Protein AF-A0A840PM50-F1 (afdb_monomer)

Foldseek 3Di:
DDDDDDDDDDDDDDDDDDDDDDDDPDPDDDPPPPPPPPDPCPVPFDWAWDDKDLDPVVLVVVQVVCCVVVVAVHWDWDDDPPRITIITGGD

Solvent-accessible surface area (backbone atoms only — not comparable to full-atom values): 6275 Å² total; per-residue (Å²): 138,85,81,86,82,85,82,86,82,85,85,86,86,88,82,89,81,86,85,90,79,88,83,81,91,73,86,74,80,79,77,85,75,82,78,80,73,86,69,82,78,69,83,67,72,69,74,40,82,75,50,75,25,77,40,66,64,59,25,51,50,52,41,51,52,36,39,75,68,67,75,26,79,45,62,47,71,45,79,46,96,88,66,36,16,36,26,29,34,31,116

Secondary structure (DSSP, 8-state):
-PPP---------------------------------------PPPPEEEEEESSHHHHHHHHHHHHHTTS-SEEEEEEETTTEEEEEEE-

Structure (mmCIF, N/CA/C/O backbone):
data_AF-A0A840PM50-F1
#
_entry.id   AF-A0A840PM50-F1
#
loop_
_atom_site.group_PDB
_atom_site.id
_atom_site.type_symbol
_atom_site.label_atom_id
_atom_site.label_alt_id
_atom_site.label_comp_id
_atom_site.label_asym_id
_atom_site.label_entity_id
_atom_site.label_seq_id
_atom_site.pdbx_PDB_ins_code
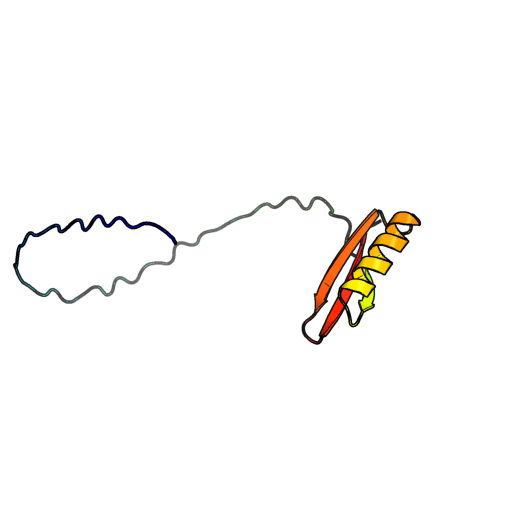_atom_site.Cartn_x
_atom_site.Cartn_y
_atom_site.Cartn_z
_atom_site.occupancy
_atom_site.B_iso_or_equiv
_atom_site.auth_seq_id
_atom_site.auth_comp_id
_atom_site.auth_asym_id
_atom_site.auth_atom_id
_atom_site.pdbx_PDB_model_num
ATOM 1 N N . MET A 1 1 ? 24.618 -36.205 -0.772 1.00 38.47 1 MET A N 1
ATOM 2 C CA . MET A 1 1 ? 24.700 -37.573 -1.333 1.00 38.47 1 MET A CA 1
ATOM 3 C C . MET A 1 1 ? 23.317 -38.209 -1.228 1.00 38.47 1 MET A C 1
ATOM 5 O O . MET A 1 1 ? 23.005 -38.813 -0.210 1.00 38.47 1 MET A O 1
ATOM 9 N N . SER A 1 2 ? 22.453 -37.985 -2.222 1.00 38.06 2 SER A N 1
ATOM 10 C CA . SER A 1 2 ? 21.067 -38.478 -2.208 1.00 38.06 2 SER A CA 1
ATOM 11 C C . SER A 1 2 ? 21.003 -39.868 -2.831 1.00 38.06 2 SER A C 1
ATOM 13 O O . SER A 1 2 ? 21.508 -40.088 -3.930 1.00 38.06 2 SER A O 1
ATOM 15 N N . ARG A 1 3 ? 20.448 -40.816 -2.073 1.00 48.28 3 ARG A N 1
ATOM 16 C CA . ARG A 1 3 ? 20.398 -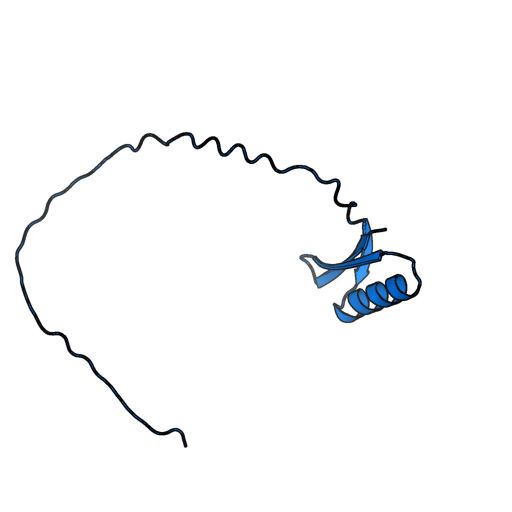42.241 -2.399 1.00 48.28 3 ARG A CA 1
ATOM 17 C C . ARG A 1 3 ? 19.302 -42.538 -3.422 1.00 48.28 3 ARG A C 1
ATOM 19 O O . ARG A 1 3 ? 18.196 -42.019 -3.345 1.00 48.28 3 ARG A O 1
ATOM 26 N N . ALA A 1 4 ? 19.666 -43.416 -4.345 1.00 48.41 4 ALA A N 1
ATOM 27 C CA . ALA A 1 4 ? 18.841 -44.040 -5.363 1.00 48.41 4 ALA A CA 1
ATOM 28 C C . ALA A 1 4 ? 17.593 -44.746 -4.805 1.00 48.41 4 ALA A C 1
ATOM 30 O O . ALA A 1 4 ? 17.663 -45.354 -3.738 1.00 48.41 4 ALA A O 1
ATOM 31 N N . ARG A 1 5 ? 16.527 -44.828 -5.613 1.00 50.78 5 ARG A N 1
ATOM 32 C CA . ARG A 1 5 ? 16.096 -46.110 -6.202 1.00 50.78 5 ARG A CA 1
ATOM 33 C C . ARG A 1 5 ? 14.976 -45.932 -7.228 1.00 50.78 5 ARG A C 1
ATOM 35 O O . ARG A 1 5 ? 14.008 -45.215 -7.020 1.00 50.78 5 ARG A O 1
ATOM 42 N N . GLN A 1 6 ? 15.201 -46.611 -8.344 1.00 54.31 6 GLN A N 1
ATOM 43 C CA . GLN A 1 6 ? 14.382 -46.749 -9.538 1.00 54.31 6 GLN A CA 1
ATOM 44 C C . GLN A 1 6 ? 13.146 -47.602 -9.255 1.00 54.31 6 GLN A C 1
ATOM 46 O O . GLN A 1 6 ? 13.267 -48.583 -8.524 1.00 54.31 6 GLN A O 1
ATOM 51 N N . ILE A 1 7 ? 12.032 -47.329 -9.939 1.00 57.34 7 ILE A N 1
ATOM 52 C CA . ILE A 1 7 ? 11.083 -48.375 -10.343 1.00 57.34 7 ILE A CA 1
ATOM 53 C C . ILE A 1 7 ? 10.623 -48.047 -11.770 1.00 57.34 7 ILE A C 1
ATOM 55 O O . ILE A 1 7 ? 9.802 -47.159 -11.987 1.00 57.34 7 ILE A O 1
ATOM 59 N N . LEU A 1 8 ? 11.231 -48.727 -12.748 1.00 50.56 8 LEU A N 1
ATOM 60 C CA . LEU A 1 8 ? 10.717 -48.829 -14.112 1.00 50.56 8 LEU A CA 1
ATOM 61 C C . LEU A 1 8 ? 9.541 -49.808 -14.089 1.00 50.56 8 LEU A C 1
ATOM 63 O O . LEU A 1 8 ? 9.738 -50.980 -13.776 1.00 50.56 8 LEU A O 1
ATOM 67 N N . THR A 1 9 ? 8.356 -49.356 -14.486 1.00 55.56 9 THR A N 1
ATOM 68 C CA . THR A 1 9 ? 7.236 -50.253 -14.785 1.00 55.56 9 THR A CA 1
ATOM 69 C C . THR A 1 9 ? 7.029 -50.253 -16.292 1.00 55.56 9 THR A C 1
ATOM 71 O O . THR A 1 9 ? 6.412 -49.352 -16.854 1.00 55.56 9 THR A O 1
ATOM 74 N N . ALA A 1 10 ? 7.608 -51.257 -16.948 1.00 46.97 10 ALA A N 1
ATOM 75 C CA . ALA A 1 10 ? 7.341 -51.578 -18.340 1.00 46.97 10 ALA A CA 1
ATOM 76 C C . ALA A 1 10 ? 5.992 -52.304 -18.423 1.00 46.97 10 ALA A C 1
ATOM 78 O O . ALA A 1 10 ? 5.832 -53.375 -17.842 1.00 46.97 10 ALA A O 1
ATOM 79 N N . MET A 1 11 ? 5.030 -51.736 -19.147 1.00 51.94 11 MET A N 1
ATOM 80 C CA . MET A 1 11 ? 3.843 -52.467 -19.590 1.00 51.94 11 MET A CA 1
ATOM 81 C C . MET A 1 11 ? 3.940 -52.636 -21.103 1.00 51.94 11 MET A C 1
ATOM 83 O O . MET A 1 11 ? 3.886 -51.669 -21.857 1.00 51.94 11 MET A O 1
ATOM 87 N N . ALA A 1 12 ? 4.162 -53.881 -21.517 1.00 52.06 12 ALA A N 1
ATOM 88 C CA . ALA A 1 12 ? 4.154 -54.321 -22.901 1.00 52.06 12 ALA A CA 1
ATOM 89 C C . ALA A 1 12 ? 2.797 -54.961 -23.235 1.00 52.06 12 ALA A C 1
ATOM 91 O O . ALA A 1 12 ? 2.227 -55.674 -22.412 1.00 52.06 12 ALA A O 1
ATOM 92 N N . GLY A 1 13 ? 2.332 -54.735 -24.463 1.00 49.06 13 GLY A N 1
ATOM 93 C CA . GLY A 1 13 ? 1.126 -55.321 -25.057 1.00 49.06 13 GLY A CA 1
ATOM 94 C C . GLY A 1 13 ? 0.316 -54.212 -25.731 1.00 49.06 13 GLY A C 1
ATOM 95 O O . GLY A 1 13 ? -0.202 -53.344 -25.050 1.00 49.06 13 GLY A O 1
ATOM 96 N N . GLY A 1 14 ? 0.229 -54.066 -27.050 1.00 47.47 14 GLY A N 1
ATOM 97 C CA . GLY A 1 14 ? 0.323 -55.043 -28.127 1.00 47.47 14 GLY A CA 1
ATOM 98 C C . GLY A 1 14 ? -1.077 -55.250 -28.704 1.00 47.47 14 GLY A C 1
ATOM 99 O O . GLY A 1 14 ? -1.816 -56.059 -28.164 1.00 47.47 14 GLY A O 1
ATOM 100 N N . ALA A 1 15 ? -1.433 -54.513 -29.763 1.00 47.47 15 ALA A N 1
ATOM 101 C CA . ALA A 1 15 ? -2.438 -54.889 -30.768 1.00 47.47 15 ALA A CA 1
ATOM 102 C C . ALA A 1 15 ? -2.486 -53.829 -31.885 1.00 47.47 15 ALA A C 1
ATOM 104 O O . ALA A 1 15 ? -2.817 -52.668 -31.657 1.00 47.47 15 ALA A O 1
ATOM 105 N N . VAL A 1 16 ? -2.144 -54.251 -33.100 1.00 54.38 16 VAL A N 1
ATOM 106 C CA . VAL A 1 16 ? -2.369 -53.541 -34.367 1.00 54.38 16 VAL A CA 1
ATOM 107 C C . VAL A 1 16 ? -3.751 -53.947 -34.867 1.00 54.38 16 VAL A C 1
ATOM 109 O O . VAL A 1 16 ? -3.946 -55.148 -34.950 1.00 54.38 16 VAL A O 1
ATOM 112 N N . VAL A 1 17 ? -4.647 -53.020 -35.244 1.00 54.75 17 VAL A N 1
ATOM 113 C CA . VAL A 1 17 ? -5.682 -53.189 -36.299 1.00 54.75 17 VAL A CA 1
ATOM 114 C C . VAL A 1 17 ? -6.249 -51.804 -36.697 1.00 54.75 17 VAL A C 1
ATOM 116 O O . VAL A 1 17 ? -6.955 -51.154 -35.941 1.00 54.75 17 VAL A O 1
ATOM 119 N N . THR A 1 18 ? -5.838 -51.375 -37.893 1.00 52.78 18 THR A N 1
ATOM 120 C CA . THR A 1 18 ? -6.536 -50.686 -39.001 1.00 52.78 18 THR A CA 1
ATOM 121 C C . THR A 1 18 ? -7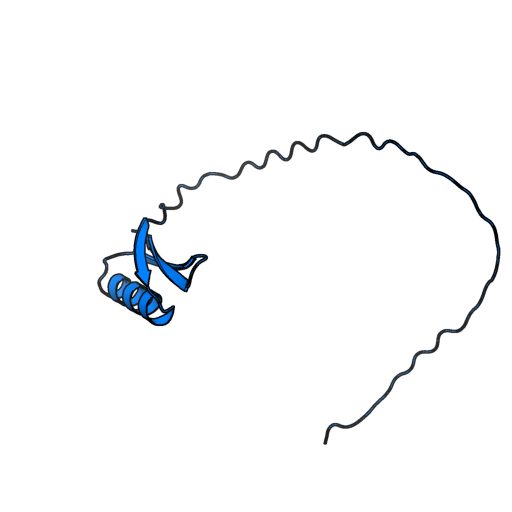.647 -49.625 -38.853 1.00 52.78 18 THR A C 1
ATOM 123 O O . THR A 1 18 ? -8.611 -49.779 -38.116 1.00 52.78 18 THR A O 1
ATOM 126 N N . LEU A 1 19 ? -7.607 -48.762 -39.884 1.00 49.50 19 LEU A N 1
ATOM 127 C CA . LEU A 1 19 ? -8.691 -48.243 -40.739 1.00 49.50 19 LEU A CA 1
ATOM 128 C C . LEU A 1 19 ? -9.229 -46.830 -40.449 1.00 49.50 19 LEU A C 1
ATOM 130 O O . LEU A 1 19 ? -9.767 -46.512 -39.395 1.00 49.50 19 LEU A O 1
ATOM 134 N N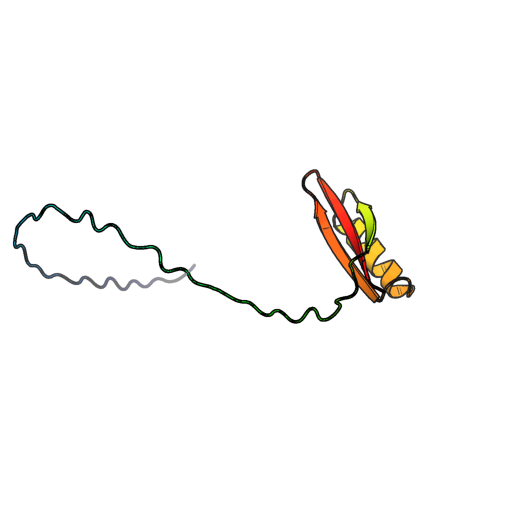 . ALA A 1 20 ? -9.068 -45.996 -41.479 1.00 55.56 20 ALA A N 1
ATOM 135 C CA . ALA A 1 20 ? -9.505 -44.619 -41.595 1.00 55.56 20 ALA A CA 1
ATOM 136 C C . ALA A 1 20 ? -11.033 -44.492 -41.659 1.00 55.56 20 ALA A C 1
ATOM 138 O O . ALA A 1 20 ? -11.682 -45.231 -42.395 1.00 55.56 20 ALA A O 1
ATOM 139 N N . VAL A 1 21 ? -11.571 -43.466 -40.998 1.00 56.09 21 VAL A N 1
ATOM 140 C CA . VAL A 1 21 ? -12.844 -42.834 -41.362 1.00 56.09 21 VAL A CA 1
ATOM 141 C C . VAL A 1 21 ? -12.656 -41.320 -41.275 1.00 56.09 21 VAL A C 1
ATOM 143 O O . VAL A 1 21 ? -12.303 -40.773 -40.233 1.00 56.09 21 VAL A O 1
ATOM 146 N N . LEU A 1 22 ? -12.850 -40.665 -42.419 1.00 59.22 22 LEU A N 1
ATOM 147 C CA . LEU A 1 22 ? -12.999 -39.222 -42.567 1.00 59.22 22 LEU A CA 1
ATOM 148 C C . LEU A 1 22 ? -14.354 -38.770 -42.003 1.00 59.22 22 LEU A C 1
ATOM 150 O O . LEU A 1 22 ? -15.371 -39.405 -42.268 1.00 59.22 22 LEU A O 1
ATOM 154 N N . GLY A 1 23 ? -14.359 -37.611 -41.341 1.00 52.12 23 GLY A N 1
ATOM 155 C CA . GLY A 1 23 ? -15.557 -36.815 -41.051 1.00 52.12 23 GLY A CA 1
ATOM 156 C C . GLY A 1 23 ? -15.950 -36.819 -39.575 1.00 52.12 23 GLY A C 1
ATOM 157 O O . GLY A 1 23 ? -16.257 -37.867 -39.014 1.00 52.12 23 GLY A O 1
ATOM 158 N N . PRO A 1 24 ? -15.973 -35.634 -38.943 1.00 52.06 24 PRO A N 1
ATOM 159 C CA . PRO A 1 24 ? -17.274 -34.974 -38.839 1.00 52.06 24 PRO A CA 1
ATOM 160 C C . PRO A 1 24 ? -17.201 -33.448 -39.018 1.00 52.06 24 PRO A C 1
ATOM 162 O O . PRO A 1 24 ? -16.483 -32.755 -38.304 1.00 52.06 24 PRO A O 1
ATOM 165 N N . THR A 1 25 ? -18.032 -32.892 -39.901 1.00 57.69 25 THR A N 1
ATOM 166 C CA . THR A 1 25 ? -18.536 -31.521 -39.726 1.00 57.69 25 THR A CA 1
ATOM 167 C C . THR A 1 25 ? -19.832 -31.605 -38.934 1.00 57.69 25 THR A C 1
ATOM 169 O O . THR A 1 25 ? -20.917 -31.696 -39.505 1.00 57.69 25 THR A O 1
ATOM 172 N N . SER A 1 26 ? -19.708 -31.606 -37.610 1.00 51.25 26 SER A N 1
ATOM 173 C CA . SER A 1 26 ? -20.835 -31.371 -36.713 1.00 51.25 26 SER A CA 1
ATOM 174 C C . SER A 1 26 ? -20.859 -29.888 -36.378 1.00 51.25 26 SER A C 1
ATOM 176 O O . SER A 1 26 ? -20.061 -29.409 -35.574 1.00 51.25 26 SER A O 1
ATOM 178 N N . THR A 1 27 ? -21.763 -29.149 -37.014 1.00 57.69 27 THR A N 1
ATOM 179 C CA . THR A 1 27 ? -22.122 -27.791 -36.607 1.00 57.69 27 THR A CA 1
ATOM 180 C C . THR A 1 27 ? -22.777 -27.886 -35.232 1.00 57.69 27 THR A C 1
ATOM 182 O O . THR A 1 27 ? -23.962 -28.192 -35.115 1.00 57.69 27 THR A O 1
ATOM 185 N N . ALA A 1 28 ? -21.990 -27.705 -34.175 1.00 55.47 28 ALA A N 1
ATOM 186 C CA . ALA A 1 28 ? -22.515 -27.651 -32.823 1.00 55.47 28 ALA A CA 1
ATOM 187 C C . ALA A 1 28 ? -23.329 -26.360 -32.671 1.00 55.47 28 ALA A C 1
ATOM 189 O O . ALA A 1 28 ? -22.789 -25.256 -32.758 1.00 55.47 28 ALA A O 1
ATOM 190 N N . ALA A 1 29 ? -24.637 -26.505 -32.460 1.00 57.28 29 ALA A N 1
ATOM 191 C CA . ALA A 1 29 ? -25.469 -25.429 -31.955 1.00 57.28 29 ALA A CA 1
ATOM 192 C C . ALA A 1 29 ? -24.897 -24.988 -30.600 1.00 57.28 29 ALA A C 1
ATOM 194 O O . ALA A 1 29 ? -24.790 -25.791 -29.672 1.00 57.28 29 ALA A O 1
ATOM 195 N N . ALA A 1 30 ? -24.475 -23.729 -30.508 1.00 53.34 30 ALA A N 1
ATOM 196 C CA . ALA A 1 30 ? -23.991 -23.160 -29.264 1.00 53.34 30 ALA A CA 1
ATOM 197 C C . ALA A 1 30 ? -25.157 -23.073 -28.272 1.00 53.34 30 ALA A C 1
ATOM 199 O O . ALA A 1 30 ? -26.109 -22.322 -28.476 1.00 53.34 30 ALA A O 1
ATOM 200 N N . SER A 1 31 ? -25.081 -23.862 -27.203 1.00 51.38 31 SER A N 1
ATOM 201 C CA . SER A 1 31 ? -25.972 -23.764 -26.055 1.00 51.38 31 SER A CA 1
ATOM 202 C C . SER A 1 31 ? -25.840 -22.373 -25.439 1.00 51.38 31 SER A C 1
ATOM 204 O O . SER A 1 31 ? -24.777 -22.013 -24.932 1.00 51.38 31 SER A O 1
ATOM 206 N N . THR A 1 32 ? -26.915 -21.589 -25.468 1.00 53.25 32 THR A N 1
ATOM 207 C CA . THR A 1 32 ? -27.018 -20.324 -24.738 1.00 53.25 32 THR A CA 1
ATOM 208 C C . THR A 1 32 ? -26.994 -20.627 -23.241 1.00 53.25 32 THR A C 1
ATOM 210 O O . THR A 1 32 ? -28.019 -20.918 -22.629 1.00 53.25 32 THR A O 1
ATOM 213 N N . ALA A 1 33 ? -25.806 -20.616 -22.641 1.00 48.38 33 ALA A N 1
ATOM 214 C CA . ALA A 1 33 ? -25.657 -20.682 -21.198 1.00 48.38 33 ALA A CA 1
ATOM 215 C C . ALA A 1 33 ? -25.966 -19.297 -20.618 1.00 48.38 33 ALA A C 1
ATOM 217 O O . ALA A 1 33 ? -25.092 -18.434 -20.533 1.00 48.38 33 ALA A O 1
ATOM 218 N N . THR A 1 34 ? -27.216 -19.076 -20.211 1.00 55.84 34 THR A N 1
ATOM 219 C CA . THR A 1 34 ? -27.574 -17.947 -19.347 1.00 55.84 34 THR A CA 1
ATOM 220 C C . THR A 1 34 ? -27.016 -18.227 -17.955 1.00 55.84 34 THR A C 1
ATOM 222 O O . THR A 1 34 ? -27.708 -18.728 -17.073 1.00 55.84 34 THR A O 1
ATOM 225 N N . ALA A 1 35 ? -25.733 -17.931 -17.753 1.00 51.66 35 ALA A N 1
ATOM 226 C CA . ALA A 1 35 ? -25.154 -17.839 -16.423 1.00 51.66 35 ALA A CA 1
ATOM 227 C C . ALA A 1 35 ? -25.619 -16.518 -15.794 1.00 51.66 35 ALA A C 1
ATOM 229 O O . ALA A 1 35 ? -24.893 -15.526 -15.766 1.00 51.66 35 ALA A O 1
ATOM 230 N N . GLY A 1 36 ? -26.866 -16.502 -15.321 1.00 50.84 36 GLY A N 1
ATOM 231 C CA . GLY A 1 36 ? -27.349 -15.485 -14.398 1.00 50.84 36 GLY A CA 1
ATOM 232 C C . GLY A 1 36 ? -26.600 -15.644 -13.084 1.00 50.84 36 GLY A C 1
ATOM 233 O O . GLY A 1 36 ? -27.020 -16.396 -12.210 1.00 50.84 36 GLY A O 1
ATOM 234 N N . ARG A 1 37 ? -25.444 -14.992 -12.962 1.00 50.16 37 ARG A N 1
ATOM 235 C CA . ARG A 1 37 ? -24.744 -14.899 -11.686 1.00 50.16 37 ARG A CA 1
ATOM 236 C C . ARG A 1 37 ? -25.328 -13.712 -10.936 1.00 50.16 37 ARG A C 1
ATOM 238 O O . ARG A 1 37 ? -24.826 -12.596 -11.045 1.00 50.16 37 ARG A O 1
ATOM 245 N N . GLU A 1 38 ? -26.388 -13.963 -10.175 1.00 56.78 38 GLU A N 1
ATOM 246 C CA . GLU A 1 38 ? -26.706 -13.126 -9.022 1.00 56.78 38 GLU A CA 1
ATOM 247 C C . GLU A 1 38 ? -25.465 -13.105 -8.130 1.00 56.78 38 GLU A C 1
ATOM 249 O O . GLU A 1 38 ? -25.102 -14.095 -7.498 1.00 56.78 38 GLU A O 1
ATOM 254 N N . THR A 1 39 ? -24.751 -11.986 -8.141 1.00 52.84 39 THR A N 1
ATOM 255 C CA . THR A 1 39 ? -23.764 -11.697 -7.110 1.00 52.84 39 THR A CA 1
ATOM 256 C C . THR A 1 39 ? -24.312 -10.502 -6.368 1.00 52.84 39 THR A C 1
ATOM 258 O O . THR A 1 39 ? -24.337 -9.394 -6.899 1.00 52.84 39 THR A O 1
ATOM 261 N N . ALA A 1 40 ? -24.830 -10.775 -5.173 1.00 52.44 40 ALA A N 1
ATOM 262 C CA . ALA A 1 40 ? -25.239 -9.771 -4.216 1.00 52.44 40 ALA A CA 1
ATOM 263 C C . ALA A 1 40 ? -24.145 -8.702 -4.127 1.00 52.44 40 ALA A C 1
ATOM 265 O O . ALA A 1 40 ? -23.019 -8.986 -3.714 1.00 52.44 40 ALA A O 1
ATOM 266 N N . ALA A 1 41 ? -24.471 -7.480 -4.543 1.00 49.53 41 ALA A N 1
ATOM 267 C CA . ALA A 1 41 ? -23.653 -6.319 -4.257 1.00 49.53 41 ALA A CA 1
ATOM 268 C C . ALA A 1 41 ? -23.808 -6.021 -2.762 1.00 49.53 41 ALA A C 1
ATOM 270 O O . ALA A 1 41 ? -24.550 -5.133 -2.353 1.00 49.53 41 ALA A O 1
ATOM 271 N N . THR A 1 42 ? -23.128 -6.805 -1.924 1.00 49.84 42 THR A N 1
ATOM 272 C CA . THR A 1 42 ? -22.645 -6.284 -0.651 1.00 49.84 42 THR A CA 1
ATOM 273 C C . THR A 1 42 ? -21.830 -5.061 -1.025 1.00 49.84 42 THR A C 1
ATOM 275 O O . THR A 1 42 ? -20.873 -5.185 -1.790 1.00 49.84 42 THR A O 1
ATOM 278 N N . SER A 1 43 ? -22.253 -3.889 -0.563 1.00 54.16 43 SER A N 1
ATOM 279 C CA . SER A 1 43 ? -21.545 -2.624 -0.730 1.00 54.16 43 SER A CA 1
ATOM 280 C C . SER A 1 43 ? -20.183 -2.728 -0.040 1.00 54.16 43 SER A C 1
ATOM 282 O O . SER A 1 43 ? -20.004 -2.275 1.085 1.00 54.16 43 SER A O 1
ATOM 284 N N . ALA A 1 44 ? -19.237 -3.415 -0.679 1.00 61.16 44 ALA A N 1
ATOM 285 C CA . ALA A 1 44 ? -17.845 -3.431 -0.288 1.00 61.16 44 ALA A CA 1
ATOM 286 C C .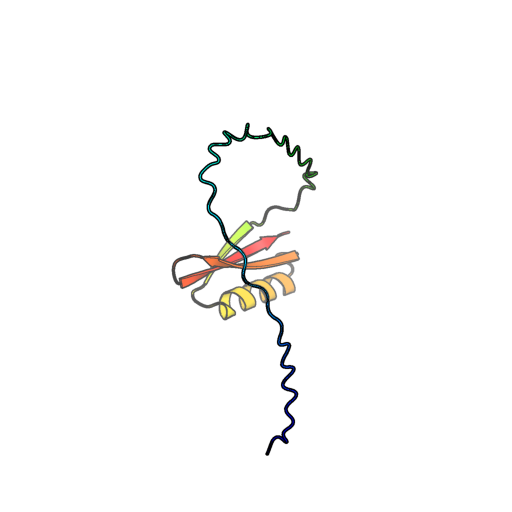 ALA A 1 44 ? -17.391 -1.980 -0.380 1.00 61.16 44 ALA A C 1
ATOM 288 O O . ALA A 1 44 ? -17.507 -1.382 -1.454 1.00 61.16 44 ALA A O 1
ATOM 289 N N . ALA A 1 45 ? -16.965 -1.394 0.741 1.00 69.81 45 ALA A N 1
ATOM 290 C CA . ALA A 1 45 ? -16.502 -0.016 0.743 1.00 69.81 45 ALA A CA 1
ATOM 291 C C . ALA A 1 45 ? -15.481 0.165 -0.394 1.00 69.81 45 ALA A C 1
ATOM 293 O O . ALA A 1 45 ? -14.615 -0.688 -0.624 1.00 69.81 45 ALA A O 1
ATOM 294 N N . ALA A 1 46 ? -15.679 1.202 -1.204 1.00 85.25 46 ALA A N 1
ATOM 295 C CA . ALA A 1 46 ? -14.881 1.387 -2.402 1.00 85.25 46 ALA A CA 1
ATOM 296 C C . ALA A 1 46 ? -13.428 1.652 -1.996 1.00 85.25 46 ALA A C 1
ATOM 298 O O . ALA A 1 46 ? -13.161 2.406 -1.067 1.00 85.25 46 ALA A O 1
ATOM 299 N N . TRP A 1 47 ? -12.491 1.009 -2.686 1.00 93.81 47 TRP A N 1
ATOM 300 C CA . TRP A 1 47 ? -11.074 1.297 -2.516 1.00 93.81 47 TRP A CA 1
ATOM 301 C C . TRP A 1 47 ? -10.772 2.680 -3.095 1.00 93.81 47 TRP A C 1
ATOM 303 O O . TRP A 1 47 ? -10.984 2.909 -4.285 1.00 93.81 47 TRP A O 1
ATOM 313 N N . GLU A 1 48 ? -10.260 3.585 -2.269 1.00 95.19 48 GLU A N 1
ATOM 314 C CA . GLU A 1 48 ? -9.892 4.946 -2.657 1.00 95.19 48 GLU A CA 1
ATOM 315 C C . GLU A 1 48 ? -8.398 5.011 -2.975 1.00 95.19 48 GLU A C 1
ATOM 317 O O . GLU A 1 48 ? -7.572 4.563 -2.182 1.00 95.19 48 GLU A O 1
ATOM 322 N N . PHE A 1 49 ? -8.026 5.563 -4.130 1.00 95.19 49 PHE A N 1
ATOM 323 C CA . PHE A 1 49 ? -6.620 5.817 -4.448 1.00 95.19 49 PHE A CA 1
ATOM 324 C C . PHE A 1 49 ? -6.067 6.941 -3.561 1.00 95.19 49 PHE A C 1
ATOM 326 O O . PHE A 1 49 ? -6.663 8.014 -3.477 1.00 95.19 49 PHE A O 1
ATOM 333 N N . TYR A 1 50 ? -4.906 6.709 -2.947 1.00 96.56 50 TYR A N 1
ATOM 334 C CA . TYR A 1 50 ? -4.228 7.678 -2.087 1.00 96.56 50 TYR A CA 1
ATOM 335 C C . TYR A 1 50 ? -2.965 8.263 -2.734 1.00 96.56 50 TYR A C 1
ATOM 337 O O . TYR A 1 50 ? -2.811 9.481 -2.793 1.00 96.56 50 TYR A O 1
ATOM 345 N N . SER A 1 51 ? -2.037 7.413 -3.188 1.00 97.44 51 SER A N 1
ATOM 346 C CA . SER A 1 51 ? -0.743 7.846 -3.742 1.00 97.44 51 SER A CA 1
ATOM 347 C C . SER A 1 51 ? -0.054 6.729 -4.536 1.00 97.44 51 SER A C 1
ATOM 349 O O . SER A 1 51 ? -0.420 5.563 -4.407 1.00 97.44 51 SER A O 1
ATOM 351 N N . SER A 1 52 ? 0.981 7.074 -5.307 1.00 96.56 52 SER A N 1
ATOM 352 C CA . SER A 1 52 ? 1.820 6.132 -6.061 1.00 96.56 52 SER A CA 1
ATOM 353 C C . SER A 1 52 ? 3.277 6.189 -5.596 1.00 96.56 52 SER A C 1
ATOM 355 O O . SER A 1 52 ? 3.837 7.265 -5.385 1.00 96.56 52 SER A O 1
ATOM 357 N N . TYR A 1 53 ? 3.925 5.029 -5.527 1.00 96.19 53 TYR A N 1
ATOM 358 C CA . TYR A 1 53 ? 5.295 4.852 -5.045 1.00 96.19 53 TYR A CA 1
ATOM 359 C C . TYR A 1 53 ? 6.151 4.117 -6.073 1.00 96.19 53 TYR A C 1
ATOM 361 O O . TYR A 1 53 ? 5.664 3.237 -6.774 1.00 96.19 53 TYR A O 1
ATOM 369 N N . TYR A 1 54 ? 7.446 4.428 -6.145 1.00 95.75 54 TYR A N 1
ATOM 370 C CA . TYR A 1 54 ? 8.367 3.699 -7.030 1.00 95.75 54 TYR A CA 1
ATOM 371 C C . TYR A 1 54 ? 8.726 2.312 -6.493 1.00 95.75 54 TYR A C 1
ATOM 373 O O . TYR A 1 54 ? 9.053 1.411 -7.260 1.00 95.75 54 TYR A O 1
ATOM 381 N N . THR A 1 55 ? 8.665 2.114 -5.175 1.00 96.81 55 THR A N 1
ATOM 382 C CA . THR A 1 55 ? 8.972 0.823 -4.561 1.00 96.81 55 THR A CA 1
ATOM 383 C C . THR A 1 55 ? 7.768 0.269 -3.814 1.00 96.81 55 THR A C 1
ATOM 385 O O . THR A 1 55 ? 6.971 1.000 -3.222 1.00 96.81 55 THR A O 1
ATOM 388 N N . ARG A 1 56 ? 7.661 -1.064 -3.795 1.00 96.62 56 ARG A N 1
ATOM 389 C CA . ARG A 1 56 ? 6.651 -1.765 -2.994 1.00 96.62 56 ARG A CA 1
ATOM 390 C C . ARG A 1 56 ? 6.800 -1.445 -1.510 1.00 96.62 56 ARG A C 1
ATOM 392 O O . ARG A 1 56 ? 5.806 -1.374 -0.797 1.00 96.62 56 ARG A O 1
ATOM 399 N N . ASN A 1 57 ? 8.046 -1.302 -1.057 1.00 98.25 57 ASN A N 1
ATOM 400 C CA . ASN A 1 57 ? 8.359 -1.064 0.342 1.00 98.25 57 ASN A CA 1
ATOM 401 C C . ASN A 1 57 ? 7.763 0.260 0.823 1.00 98.25 57 ASN A C 1
ATOM 403 O O . ASN A 1 57 ? 7.095 0.266 1.850 1.00 98.25 57 ASN A O 1
ATOM 407 N N . ASP A 1 58 ? 7.922 1.334 0.048 1.00 98.12 58 ASP A N 1
ATOM 408 C CA . ASP A 1 58 ? 7.391 2.649 0.419 1.00 98.12 58 ASP A CA 1
ATOM 409 C C . ASP A 1 58 ? 5.857 2.641 0.453 1.00 98.12 58 ASP A C 1
ATOM 411 O O . ASP A 1 58 ? 5.261 3.151 1.400 1.00 98.12 58 ASP A O 1
ATOM 415 N N . CYS A 1 59 ? 5.213 1.980 -0.520 1.00 98.44 59 CYS A N 1
ATOM 416 C CA . CYS A 1 59 ? 3.756 1.821 -0.528 1.00 98.44 59 CYS A CA 1
ATOM 417 C C . CYS A 1 59 ? 3.252 1.104 0.732 1.00 98.44 59 CYS A C 1
ATOM 419 O O . CYS A 1 59 ? 2.328 1.572 1.399 1.00 98.44 59 CYS A O 1
ATOM 421 N N . VAL A 1 60 ? 3.882 -0.022 1.086 1.00 98.38 60 VAL A N 1
ATOM 422 C CA . VAL A 1 60 ? 3.502 -0.810 2.267 1.00 98.38 60 VAL A CA 1
ATOM 423 C C . VAL A 1 60 ? 3.787 -0.045 3.554 1.00 98.38 60 VAL A C 1
ATOM 425 O O . VAL A 1 60 ? 2.975 -0.091 4.476 1.00 98.38 60 VAL A O 1
ATOM 428 N N . GLN A 1 61 ? 4.917 0.661 3.626 1.00 98.69 61 GLN A N 1
ATOM 429 C CA . GLN A 1 61 ? 5.282 1.442 4.798 1.00 98.69 61 GLN A CA 1
ATOM 430 C C . GLN A 1 61 ? 4.248 2.535 5.063 1.00 98.69 61 GLN A C 1
ATOM 432 O O . GLN A 1 61 ? 3.694 2.571 6.158 1.00 98.69 61 GLN A O 1
ATOM 437 N N . VAL A 1 62 ? 3.911 3.353 4.060 1.00 98.50 62 VAL A N 1
ATOM 438 C CA . VAL A 1 62 ? 2.900 4.404 4.238 1.00 98.50 62 VAL A CA 1
ATOM 439 C C . VAL A 1 62 ? 1.532 3.804 4.549 1.00 98.50 62 VAL A C 1
ATOM 441 O O . VAL A 1 62 ? 0.865 4.280 5.463 1.00 98.50 62 VAL A O 1
ATOM 444 N N . GLY A 1 63 ? 1.140 2.728 3.859 1.00 98.31 63 GLY A N 1
ATOM 445 C CA . GLY A 1 63 ? -0.106 2.009 4.128 1.00 98.31 63 GLY A CA 1
ATOM 446 C C . GLY A 1 63 ? -0.223 1.544 5.582 1.00 98.31 63 GLY A C 1
ATOM 447 O O . GLY A 1 63 ? -1.235 1.788 6.240 1.00 98.31 63 GLY A O 1
ATOM 448 N N . ARG A 1 64 ? 0.835 0.939 6.125 1.00 98.69 64 ARG A N 1
ATOM 449 C CA . ARG A 1 64 ? 0.881 0.501 7.525 1.00 98.69 64 ARG A CA 1
ATOM 450 C C . ARG A 1 64 ? 0.893 1.674 8.503 1.00 98.69 64 ARG A C 1
ATOM 452 O O . ARG A 1 64 ? 0.230 1.603 9.538 1.00 98.69 64 ARG A O 1
ATOM 459 N N . ASP A 1 65 ? 1.652 2.723 8.206 1.00 98.69 65 ASP A N 1
ATOM 460 C CA . ASP A 1 65 ? 1.791 3.876 9.094 1.00 98.69 65 ASP A CA 1
ATOM 461 C C . ASP A 1 65 ? 0.455 4.629 9.203 1.00 98.69 65 ASP A C 1
ATOM 463 O O . ASP A 1 65 ? 0.016 4.941 10.309 1.00 98.69 65 ASP A O 1
ATOM 467 N N . GLY A 1 66 ? -0.263 4.816 8.090 1.00 98.00 66 GLY A N 1
ATOM 468 C CA . GLY A 1 66 ? -1.600 5.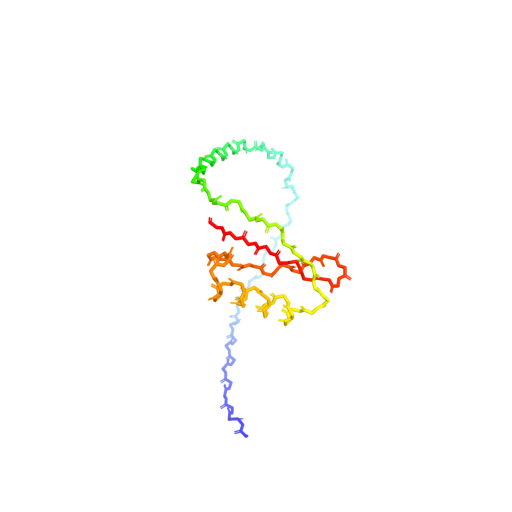412 8.123 1.00 98.00 66 GLY A CA 1
ATOM 469 C C . GLY A 1 66 ? -2.656 4.512 8.770 1.00 98.00 66 GLY A C 1
ATOM 470 O O . GLY A 1 66 ? -3.519 5.022 9.480 1.00 98.00 66 GLY A O 1
ATOM 471 N N . GLN A 1 67 ? -2.543 3.184 8.642 1.00 98.12 67 GLN A N 1
ATOM 472 C CA . GLN A 1 67 ? -3.403 2.257 9.388 1.00 98.12 67 GLN A CA 1
ATOM 473 C C . GLN A 1 67 ? -3.145 2.365 10.901 1.00 98.12 67 GLN A C 1
ATOM 475 O O . GLN A 1 67 ? -4.079 2.443 11.692 1.00 98.12 67 GLN A O 1
ATOM 480 N N . SER A 1 68 ? -1.875 2.453 11.312 1.00 97.94 68 SER A N 1
ATOM 481 C CA . SER A 1 68 ? -1.486 2.617 12.724 1.00 97.94 68 SER A CA 1
ATOM 482 C C . SER A 1 68 ? -1.904 3.976 13.300 1.00 97.94 68 SER A C 1
ATOM 484 O O . SER A 1 68 ? -2.149 4.088 14.498 1.00 97.94 68 SER A O 1
ATOM 486 N N . ALA A 1 69 ? -2.001 5.003 12.453 1.00 97.88 69 ALA A N 1
ATOM 487 C CA . ALA A 1 69 ? -2.486 6.331 12.817 1.00 97.88 69 ALA A CA 1
ATOM 488 C C . ALA A 1 69 ? -4.024 6.460 12.776 1.00 97.88 69 ALA A C 1
ATOM 490 O O . ALA A 1 69 ? -4.549 7.521 13.114 1.00 97.88 69 ALA A O 1
ATOM 491 N N . GLY A 1 70 ? -4.747 5.414 12.355 1.00 97.44 70 GLY A N 1
ATOM 492 C CA . GLY A 1 70 ? -6.208 5.424 12.235 1.00 97.44 70 GLY A CA 1
ATOM 493 C C . GLY A 1 70 ? -6.740 6.262 11.066 1.00 97.44 70 GL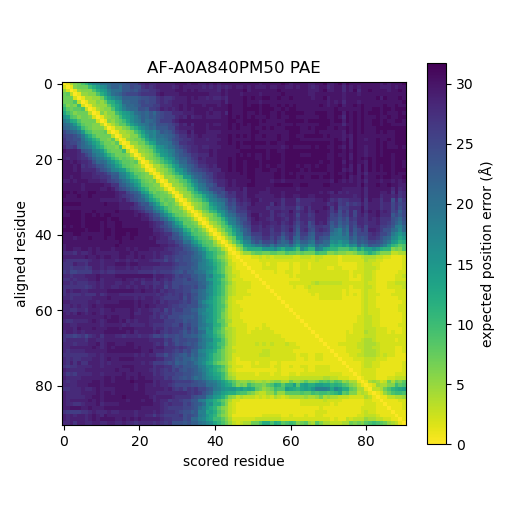Y A C 1
ATOM 494 O O . GLY A 1 70 ? -7.866 6.746 11.122 1.00 97.44 70 GLY A O 1
ATOM 495 N N . TRP A 1 71 ? -5.940 6.486 10.019 1.00 96.56 71 TRP A N 1
ATOM 496 C CA . TRP A 1 71 ? -6.360 7.241 8.827 1.00 96.56 71 TRP A CA 1
ATOM 497 C C . TRP A 1 71 ? -7.197 6.409 7.848 1.00 96.56 71 TRP A C 1
ATOM 499 O O . TRP A 1 71 ? -7.920 6.973 7.018 1.00 96.56 71 TRP A O 1
ATOM 509 N N . TRP A 1 72 ? -7.060 5.087 7.922 1.00 96.44 72 TRP A N 1
ATOM 510 C CA . TRP A 1 72 ? -7.805 4.093 7.157 1.00 96.44 72 TRP A CA 1
ATOM 511 C C . TRP A 1 72 ? -7.801 2.745 7.881 1.00 96.44 72 TRP A C 1
ATOM 513 O O . TRP A 1 72 ? -6.850 2.422 8.595 1.00 96.44 72 TRP A O 1
ATOM 523 N N . ASP A 1 73 ? -8.847 1.954 7.657 1.00 95.56 73 ASP A N 1
ATOM 524 C CA . ASP A 1 73 ? -9.018 0.629 8.255 1.00 95.56 73 ASP A CA 1
ATOM 525 C C . ASP A 1 73 ? -8.214 -0.429 7.513 1.00 95.56 73 ASP A C 1
ATOM 527 O O . ASP A 1 73 ? -7.573 -1.280 8.130 1.00 95.56 73 ASP A O 1
ATOM 531 N N . LEU A 1 74 ? -8.218 -0.368 6.180 1.00 96.25 74 LEU A N 1
ATOM 532 C CA . LEU A 1 74 ? -7.476 -1.277 5.315 1.00 96.25 74 LEU A CA 1
ATOM 533 C C . LEU A 1 74 ? -6.681 -0.499 4.272 1.00 96.25 74 LEU A C 1
ATOM 535 O O . LEU A 1 74 ? -7.076 0.578 3.826 1.00 96.25 74 LEU A O 1
ATOM 539 N N . TYR A 1 75 ? -5.572 -1.095 3.843 1.00 97.62 75 TYR A N 1
ATOM 540 C CA . TYR A 1 75 ? -4.782 -0.607 2.725 1.00 97.62 75 TYR A CA 1
ATOM 541 C C . TYR A 1 75 ? -4.395 -1.753 1.788 1.00 97.62 75 TYR A C 1
ATOM 543 O O . TYR A 1 75 ? -4.306 -2.915 2.192 1.00 97.62 75 TYR A O 1
ATOM 551 N N . ARG A 1 76 ? -4.143 -1.415 0.526 1.00 96.75 76 ARG A N 1
ATOM 552 C CA . ARG A 1 76 ? -3.684 -2.329 -0.518 1.00 96.75 76 ARG A CA 1
ATOM 553 C C . ARG A 1 76 ? -2.660 -1.626 -1.401 1.00 96.75 76 ARG A C 1
ATOM 555 O O . ARG A 1 76 ? -2.842 -0.468 -1.749 1.00 96.75 76 ARG A O 1
ATOM 562 N N . CYS A 1 77 ? -1.608 -2.348 -1.780 1.00 97.56 77 CYS A N 1
ATOM 563 C CA . CYS A 1 77 ? -0.600 -1.885 -2.731 1.00 97.56 77 CYS A CA 1
ATOM 564 C C . CYS A 1 77 ? -0.706 -2.681 -4.029 1.00 97.56 77 CYS A C 1
ATOM 566 O O . CYS A 1 77 ? -0.344 -3.861 -4.050 1.00 97.56 77 CYS A O 1
ATOM 568 N N . ASP A 1 78 ? -1.155 -2.031 -5.098 1.00 96.31 78 ASP A N 1
ATOM 569 C CA . ASP A 1 78 ? -1.310 -2.644 -6.415 1.00 96.31 78 ASP A CA 1
ATOM 570 C C . ASP A 1 78 ? -0.173 -2.208 -7.339 1.00 96.31 78 ASP A C 1
ATOM 572 O O . ASP A 1 78 ? 0.132 -1.023 -7.458 1.00 96.31 78 ASP A O 1
ATOM 576 N N . PHE A 1 79 ? 0.469 -3.165 -8.012 1.00 95.69 79 PHE A N 1
ATOM 577 C CA . PHE A 1 79 ? 1.473 -2.843 -9.022 1.00 95.69 79 PHE A CA 1
ATOM 578 C C . PHE A 1 79 ? 0.783 -2.415 -10.316 1.00 95.69 79 PHE A C 1
ATOM 580 O O . PHE A 1 79 ? 0.096 -3.216 -10.957 1.00 95.69 79 PHE A O 1
ATOM 587 N N . ILE A 1 80 ? 0.983 -1.163 -10.715 1.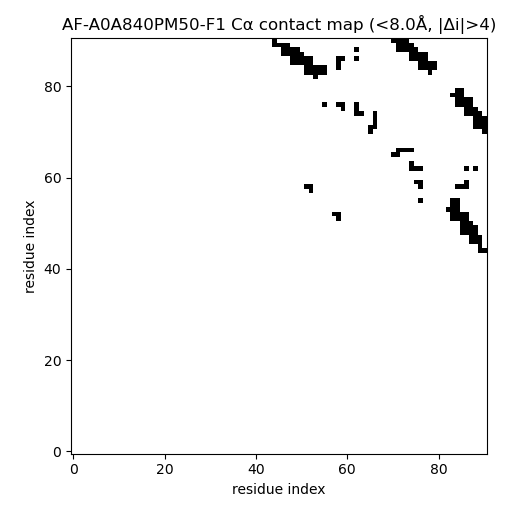00 88.31 80 ILE A N 1
ATOM 588 C CA . ILE A 1 80 ? 0.448 -0.636 -11.968 1.00 88.31 80 ILE A CA 1
ATOM 589 C C . ILE A 1 80 ? 1.471 -0.857 -13.077 1.00 88.31 80 ILE A C 1
ATOM 591 O O . ILE A 1 80 ? 2.678 -0.706 -12.877 1.00 88.31 80 ILE A O 1
ATOM 595 N N . ARG A 1 81 ? 0.989 -1.206 -14.278 1.00 72.56 81 ARG A N 1
ATOM 596 C CA . ARG A 1 81 ? 1.843 -1.339 -15.468 1.00 72.56 81 ARG A CA 1
ATOM 597 C C . ARG A 1 81 ? 2.639 -0.046 -15.666 1.00 72.56 81 ARG A C 1
ATOM 599 O O . ARG A 1 81 ? 2.060 0.972 -16.025 1.00 72.56 81 ARG A O 1
ATOM 606 N N . GLY A 1 82 ? 3.949 -0.103 -15.451 1.00 70.31 82 GLY A N 1
ATOM 607 C CA . GLY A 1 82 ? 4.823 1.053 -15.639 1.00 70.31 82 GLY A CA 1
ATOM 608 C C . GLY A 1 82 ? 6.111 0.957 -14.842 1.00 70.31 82 GLY A C 1
ATOM 609 O O . GLY A 1 82 ? 7.163 1.059 -15.453 1.00 70.31 82 GLY A O 1
ATOM 610 N N . ASP A 1 83 ? 6.007 0.691 -13.533 1.00 87.75 83 ASP A N 1
ATOM 611 C CA . ASP A 1 83 ? 7.099 0.682 -12.527 1.00 87.75 83 ASP A CA 1
ATOM 612 C C . ASP A 1 83 ? 6.623 1.130 -11.128 1.00 87.75 83 ASP A C 1
ATOM 614 O O . ASP A 1 83 ? 7.420 1.161 -10.191 1.00 87.75 83 ASP A O 1
ATOM 618 N N . ARG A 1 84 ? 5.338 1.470 -10.954 1.00 93.50 84 ARG A N 1
ATOM 619 C CA . ARG A 1 84 ? 4.817 2.059 -9.712 1.00 93.50 84 ARG A CA 1
ATOM 620 C C . ARG A 1 84 ? 3.875 1.141 -8.946 1.00 93.50 84 ARG A C 1
ATOM 622 O O . ARG A 1 84 ? 3.240 0.246 -9.500 1.00 93.50 84 ARG A O 1
ATOM 629 N N . TRP A 1 85 ? 3.779 1.422 -7.656 1.00 97.25 85 TRP A N 1
ATOM 630 C CA . TRP A 1 85 ? 2.880 0.809 -6.692 1.00 97.25 85 TRP A CA 1
ATOM 631 C C . TRP A 1 85 ? 1.865 1.840 -6.225 1.00 97.25 85 TRP A C 1
ATOM 633 O O . TRP A 1 85 ? 2.239 2.810 -5.569 1.00 97.25 85 TRP A O 1
ATOM 643 N N . ASP A 1 86 ? 0.597 1.622 -6.540 1.00 97.50 86 ASP A N 1
ATOM 644 C CA . ASP A 1 86 ? -0.494 2.473 -6.087 1.00 97.50 86 ASP A CA 1
ATOM 645 C C . ASP A 1 86 ? -1.009 1.992 -4.735 1.00 97.50 86 ASP A C 1
ATOM 647 O O . ASP A 1 86 ? -1.332 0.814 -4.556 1.00 97.50 86 ASP A O 1
ATOM 651 N N . LEU A 1 87 ? -1.100 2.922 -3.791 1.00 97.75 87 LEU A N 1
ATOM 652 C CA . LEU A 1 87 ? -1.721 2.725 -2.495 1.00 97.75 87 LEU A CA 1
ATOM 653 C C . LEU A 1 87 ? -3.210 3.045 -2.600 1.00 97.75 87 LEU A C 1
ATOM 655 O O . LEU A 1 87 ? -3.593 4.190 -2.846 1.00 97.75 87 LEU A O 1
ATOM 659 N N . TYR A 1 88 ? -4.030 2.029 -2.363 1.00 97.19 88 TYR A N 1
ATOM 660 C CA . TYR A 1 88 ? -5.470 2.141 -2.190 1.00 97.19 88 TYR A CA 1
ATOM 661 C C . TYR A 1 88 ? -5.838 1.942 -0.721 1.00 97.19 88 TYR A C 1
ATOM 663 O O . TYR A 1 88 ? -5.239 1.107 -0.041 1.00 97.19 88 TYR A O 1
ATOM 671 N N . VAL A 1 89 ? -6.836 2.673 -0.236 1.00 97.19 89 VAL A N 1
ATOM 672 C CA . VAL A 1 89 ? -7.267 2.666 1.168 1.00 97.19 89 VAL A CA 1
ATOM 673 C C . VAL A 1 89 ? -8.782 2.493 1.293 1.00 97.19 89 VAL A C 1
ATOM 675 O O . VAL A 1 89 ? -9.519 2.735 0.339 1.00 97.19 89 VAL A O 1
ATOM 678 N N . GLN A 1 90 ? -9.243 2.046 2.460 1.00 95.38 90 GLN A N 1
ATOM 679 C CA . GLN A 1 90 ? -10.660 1.894 2.810 1.00 95.38 90 GLN A CA 1
ATOM 680 C C . GLN A 1 90 ? -10.887 2.410 4.242 1.00 95.38 90 GLN A C 1
ATOM 682 O O . GLN A 1 90 ? -10.016 2.227 5.095 1.00 95.38 90 GLN A O 1
ATOM 687 N N . ARG A 1 91 ? -12.026 3.062 4.489 1.00 87.38 91 ARG A N 1
ATOM 688 C CA . ARG A 1 91 ? -12.441 3.656 5.771 1.00 87.38 91 ARG A CA 1
ATOM 689 C C . ARG A 1 91 ? -13.844 3.199 6.164 1.00 87.38 91 ARG A C 1
ATOM 691 O O . ARG A 1 91 ? -14.512 2.595 5.289 1.00 87.38 91 ARG A O 1
#

Sequence (91 aa):
MSRARQILTAMAGGAVVTLAVLGPTSTAAASTATAGRETAATSAAAWEFYSSYYTRNDCVQVGRDGQSAGWWDLYRCDFIRGDRWDLYVQR

Radius of gyration: 29.15 Å; Cα contacts (8 Å, |Δi|>4): 88; chains: 1; bounding box: 52×63×55 Å

Nearest PDB structures (foldseek):
  2kgq-assembly1_A  TM=6.555E-01  e=1.200E+00  Pentadiplandra brazzeana
  1sei-assembly1_B  TM=5.910E-01  e=1.056E+00  Geobacillus stearothermophilus
  5j4d-assembly1_QA  TM=5.866E-01  e=1.362E+00  Thermus thermophilus HB27
  4pdb-assembly1_A  TM=5.658E-01  e=2.743E+00  Bacillus anthracis str. Sterne
  6htq-assembly1_h  TM=6.017E-01  e=3.770E+0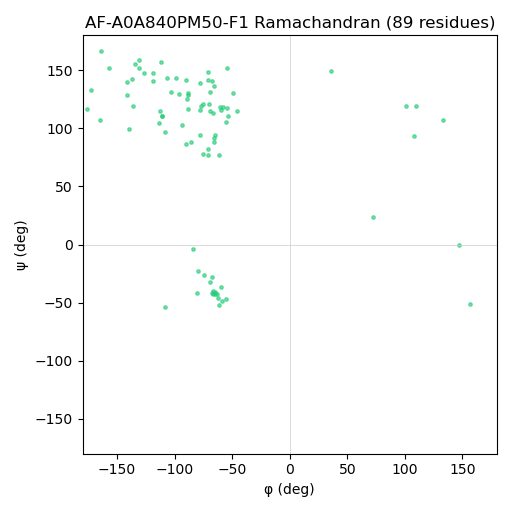0  Bacillus subtilis subsp. subtilis str. 168

Organism: NCBI:txid1073253

Mean predicted aligned error: 18.79 Å

pLDDT: mean 74.02, std 21.96, range [38.06, 98.69]